Protein AF-A0A2I9CUH3-F1 (afdb_monomer)

Foldseek 3Di:
DPDVVVLVVLVVVLCVQLVVQVWDWDDDDQEIETEHEPPCCVVNVVSVVVSCVVVVVRHYHYHYPDDPDPPPPDPDPPPDDDDDDDDDDDPPDPDDDDDDDDDPPDDPPPDDDDDDDD

Structure (mmCIF, N/CA/C/O backbone):
data_AF-A0A2I9CUH3-F1
#
_entry.id   AF-A0A2I9CUH3-F1
#
loop_
_atom_site.group_PDB
_atom_site.id
_atom_site.type_symbol
_atom_site.label_atom_id
_atom_site.label_alt_id
_atom_site.label_comp_id
_atom_site.label_asym_id
_atom_site.label_entity_id
_atom_site.label_seq_id
_atom_site.pdbx_PDB_ins_code
_atom_site.Cartn_x
_atom_site.Cartn_y
_atom_site.Cartn_z
_atom_site.occupancy
_atom_site.B_iso_or_equiv
_atom_site.auth_seq_id
_atom_site.auth_comp_id
_atom_site.auth_asym_id
_atom_site.auth_atom_id
_atom_site.pdbx_PDB_model_num
ATOM 1 N N . MET A 1 1 ? 14.123 -10.139 -22.156 1.00 45.47 1 MET A N 1
ATOM 2 C CA . MET A 1 1 ? 12.895 -9.442 -21.708 1.00 45.47 1 MET A CA 1
ATOM 3 C C . MET A 1 1 ? 12.672 -9.660 -20.199 1.00 45.47 1 MET A C 1
ATOM 5 O O . MET A 1 1 ? 11.582 -10.026 -19.803 1.00 45.47 1 MET A O 1
ATOM 9 N N . SER A 1 2 ? 13.681 -9.445 -19.339 1.00 54.09 2 SER A N 1
ATOM 10 C CA . SER A 1 2 ? 13.666 -9.972 -17.950 1.00 54.09 2 SER A CA 1
ATOM 11 C C . SER A 1 2 ? 13.672 -8.912 -16.840 1.00 54.09 2 SER A C 1
ATOM 13 O O . SER A 1 2 ? 13.814 -9.261 -15.676 1.00 54.09 2 SER A O 1
ATOM 15 N N . GLY A 1 3 ? 13.544 -7.625 -17.176 1.00 58.44 3 GLY A N 1
ATOM 16 C CA . GLY A 1 3 ? 13.599 -6.545 -16.179 1.00 58.44 3 GLY A CA 1
ATOM 17 C C . GLY A 1 3 ? 12.267 -6.249 -15.481 1.00 58.44 3 GLY A C 1
ATOM 18 O O . GLY A 1 3 ? 12.270 -5.785 -14.345 1.00 58.44 3 GLY A O 1
ATOM 19 N N . ASP A 1 4 ? 11.138 -6.515 -16.142 1.00 64.81 4 ASP A N 1
ATOM 20 C CA . ASP A 1 4 ? 9.813 -6.128 -15.633 1.00 64.81 4 ASP A CA 1
ATOM 21 C C . ASP A 1 4 ? 9.215 -7.180 -14.683 1.00 64.81 4 ASP A C 1
ATOM 23 O O . ASP A 1 4 ? 8.604 -6.835 -13.675 1.00 64.81 4 ASP A O 1
ATOM 27 N N . ASP A 1 5 ? 9.482 -8.463 -14.945 1.00 74.62 5 ASP A N 1
ATOM 28 C CA . ASP A 1 5 ? 8.942 -9.594 -14.178 1.00 74.62 5 ASP A CA 1
ATOM 29 C C . ASP A 1 5 ? 9.467 -9.617 -12.730 1.00 74.62 5 ASP A C 1
ATOM 31 O O . ASP A 1 5 ? 8.699 -9.679 -11.769 1.00 74.62 5 ASP A O 1
ATOM 35 N N . GLY A 1 6 ? 10.779 -9.413 -12.553 1.00 79.62 6 GLY A N 1
ATOM 36 C CA . GLY A 1 6 ? 11.396 -9.298 -11.227 1.00 79.62 6 GLY A CA 1
ATOM 37 C C . GLY A 1 6 ? 10.934 -8.061 -10.450 1.00 79.62 6 GLY A C 1
ATOM 38 O O . GLY A 1 6 ? 10.789 -8.112 -9.226 1.00 79.62 6 GLY A O 1
ATOM 39 N N . ARG A 1 7 ? 10.640 -6.958 -11.152 1.00 79.44 7 ARG A N 1
ATOM 40 C CA . ARG A 1 7 ? 10.085 -5.739 -10.547 1.00 79.44 7 ARG A CA 1
ATOM 41 C C . ARG A 1 7 ? 8.656 -5.962 -10.070 1.00 79.44 7 ARG A C 1
ATOM 43 O O . ARG A 1 7 ? 8.330 -5.577 -8.948 1.00 79.44 7 ARG A O 1
ATOM 50 N N . GLN A 1 8 ? 7.822 -6.602 -10.887 1.00 79.50 8 GLN A N 1
ATOM 51 C CA . GLN A 1 8 ? 6.452 -6.939 -10.506 1.00 79.50 8 GLN A CA 1
ATOM 52 C C . GLN A 1 8 ? 6.409 -7.907 -9.325 1.00 79.50 8 GLN A C 1
ATOM 54 O O . GLN A 1 8 ? 5.638 -7.677 -8.396 1.00 79.50 8 GLN A O 1
ATOM 59 N N . ALA A 1 9 ? 7.259 -8.936 -9.311 1.00 85.06 9 ALA A N 1
ATOM 60 C CA . ALA A 1 9 ? 7.325 -9.892 -8.208 1.00 85.06 9 ALA A CA 1
ATOM 61 C C . ALA A 1 9 ? 7.758 -9.230 -6.887 1.00 85.06 9 ALA A C 1
ATOM 63 O O . ALA A 1 9 ? 7.106 -9.413 -5.857 1.00 85.06 9 ALA A O 1
ATOM 64 N N . ALA A 1 10 ? 8.806 -8.399 -6.919 1.00 84.25 10 ALA A N 1
ATOM 65 C CA . ALA A 1 10 ? 9.260 -7.650 -5.747 1.00 84.25 10 ALA A CA 1
ATOM 66 C C . ALA A 1 10 ? 8.183 -6.679 -5.232 1.00 84.25 10 ALA A C 1
ATOM 68 O O . ALA A 1 10 ? 7.962 -6.566 -4.026 1.00 84.25 10 ALA A O 1
ATOM 69 N N . TRP A 1 11 ? 7.463 -6.016 -6.141 1.00 83.50 11 TRP A N 1
ATOM 70 C CA . TRP A 1 11 ? 6.367 -5.128 -5.762 1.00 83.50 11 TRP A CA 1
ATOM 71 C C . TRP A 1 11 ? 5.171 -5.892 -5.193 1.00 83.50 11 TRP A C 1
ATOM 73 O O . TRP A 1 11 ? 4.553 -5.439 -4.234 1.00 83.50 11 TRP A O 1
ATOM 83 N N . ALA A 1 12 ? 4.849 -7.067 -5.737 1.00 86.88 12 ALA A N 1
ATOM 84 C CA . ALA A 1 12 ? 3.795 -7.922 -5.205 1.00 86.88 12 ALA A CA 1
ATOM 85 C C . ALA A 1 12 ? 4.092 -8.334 -3.755 1.00 86.88 12 ALA A C 1
ATOM 87 O O . ALA A 1 12 ? 3.196 -8.263 -2.913 1.00 86.88 12 ALA A O 1
ATOM 88 N N . ALA A 1 13 ? 5.348 -8.672 -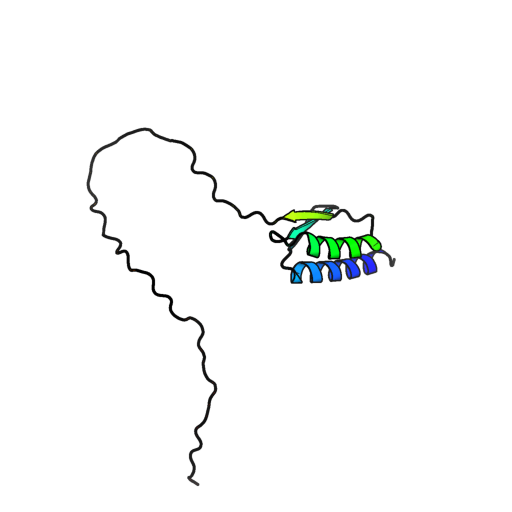3.447 1.00 89.00 13 ALA A N 1
ATOM 89 C CA . ALA A 1 13 ? 5.788 -8.961 -2.084 1.00 89.00 13 ALA A CA 1
ATOM 90 C C . ALA A 1 13 ? 5.677 -7.728 -1.166 1.00 89.00 13 ALA A C 1
ATOM 92 O O . ALA A 1 13 ? 5.095 -7.818 -0.084 1.00 89.00 13 ALA A O 1
ATOM 93 N N . ALA A 1 14 ? 6.152 -6.558 -1.609 1.00 88.75 14 ALA A N 1
ATOM 94 C CA . ALA A 1 14 ? 6.026 -5.307 -0.854 1.00 88.75 14 ALA A CA 1
ATOM 95 C C . ALA A 1 14 ? 4.552 -4.950 -0.585 1.00 88.75 14 ALA A C 1
ATOM 97 O O . ALA A 1 14 ? 4.166 -4.596 0.528 1.00 88.75 14 ALA A O 1
ATOM 98 N N . ARG A 1 15 ? 3.686 -5.122 -1.586 1.00 89.62 15 ARG A N 1
ATOM 99 C CA . ARG A 1 15 ? 2.244 -4.900 -1.461 1.00 89.62 15 ARG A CA 1
ATOM 100 C C . ARG A 1 15 ? 1.599 -5.869 -0.472 1.00 89.62 15 ARG A C 1
ATOM 102 O O . ARG A 1 15 ? 0.747 -5.440 0.296 1.00 89.62 15 ARG A O 1
ATOM 109 N N . GLN A 1 16 ? 1.996 -7.142 -0.453 1.00 90.81 16 GLN A N 1
ATOM 110 C CA . GLN A 1 16 ? 1.511 -8.098 0.550 1.00 90.81 16 GLN A CA 1
ATOM 111 C C . GLN A 1 16 ? 1.887 -7.672 1.973 1.00 90.81 16 GLN A C 1
ATOM 113 O O . GLN A 1 16 ? 1.035 -7.722 2.859 1.00 90.81 16 GLN A O 1
ATOM 118 N N . GLN A 1 17 ? 3.116 -7.191 2.184 1.00 90.38 17 GLN A N 1
ATOM 119 C CA . GLN A 1 17 ? 3.542 -6.656 3.479 1.00 90.38 17 GLN A CA 1
ATOM 120 C C . GLN A 1 17 ? 2.721 -5.418 3.875 1.00 90.38 17 GLN A C 1
ATOM 122 O O . GLN A 1 17 ? 2.211 -5.350 4.988 1.00 90.38 17 GLN A O 1
ATOM 127 N N . LEU A 1 18 ? 2.506 -4.476 2.951 1.00 90.38 18 LEU A N 1
ATOM 128 C CA . LEU A 1 18 ? 1.668 -3.293 3.189 1.00 90.38 18 LEU A CA 1
ATOM 129 C C . LEU A 1 18 ? 0.222 -3.669 3.548 1.00 90.38 18 LEU A C 1
ATOM 131 O O . LEU A 1 18 ? -0.337 -3.122 4.496 1.00 90.38 18 LEU A O 1
ATOM 135 N N . VAL A 1 19 ? -0.368 -4.639 2.848 1.00 89.62 19 VAL A N 1
ATOM 136 C CA . VAL A 1 19 ? -1.715 -5.143 3.154 1.00 89.62 19 VAL A CA 1
ATOM 137 C C . VAL A 1 19 ? -1.762 -5.815 4.529 1.00 89.62 19 VAL A C 1
ATOM 139 O O . VAL A 1 19 ? -2.727 -5.611 5.262 1.00 89.62 19 VAL A O 1
ATOM 142 N N . ALA A 1 20 ? -0.717 -6.548 4.924 1.00 90.62 20 ALA A N 1
ATOM 143 C CA . ALA A 1 20 ? -0.619 -7.140 6.261 1.00 90.62 20 ALA A CA 1
ATOM 144 C C . ALA A 1 20 ? -0.557 -6.080 7.379 1.00 90.62 20 ALA A C 1
ATOM 146 O O . ALA A 1 20 ? -1.074 -6.309 8.469 1.00 90.62 20 ALA A O 1
ATOM 147 N N . LEU A 1 21 ? -0.000 -4.897 7.092 1.00 87.81 21 LEU A N 1
ATOM 148 C CA . LEU A 1 21 ? -0.018 -3.725 7.980 1.00 87.81 21 LEU A CA 1
ATOM 149 C C . LEU A 1 21 ? -1.371 -2.978 7.971 1.00 87.81 21 LEU A C 1
ATOM 151 O O . LEU A 1 21 ? -1.515 -1.946 8.624 1.00 87.81 21 LEU A O 1
ATOM 155 N N . GLY A 1 22 ? -2.361 -3.447 7.203 1.00 87.81 22 GLY A N 1
ATOM 156 C CA . GLY A 1 22 ? -3.646 -2.769 7.021 1.00 87.81 22 GLY A CA 1
ATOM 157 C C . GLY A 1 22 ? -3.585 -1.557 6.084 1.00 87.81 22 GLY A C 1
ATOM 158 O O . GLY A 1 22 ? -4.503 -0.734 6.086 1.00 87.81 22 GLY A O 1
ATOM 159 N N . CYS A 1 23 ? -2.517 -1.428 5.291 1.00 90.38 23 CYS A N 1
ATOM 160 C CA . CYS A 1 23 ? -2.386 -0.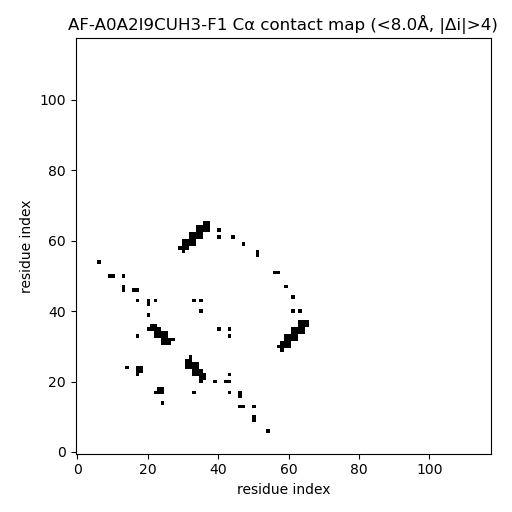385 4.281 1.00 90.38 23 CYS A CA 1
ATOM 161 C C . CYS A 1 23 ? -3.080 -0.803 2.978 1.00 90.38 23 CYS A C 1
ATOM 163 O O . CYS A 1 23 ? -3.083 -1.969 2.585 1.00 90.38 23 CYS A O 1
ATOM 165 N N . TYR A 1 24 ? -3.638 0.174 2.275 1.00 89.69 24 TYR A N 1
ATOM 166 C CA . TYR A 1 24 ? -4.178 0.014 0.933 1.00 89.69 24 TYR A CA 1
ATOM 167 C C . TYR A 1 24 ? -3.200 0.598 -0.083 1.00 89.69 24 TYR A C 1
ATOM 169 O O . TYR A 1 24 ? -2.608 1.648 0.155 1.00 89.69 24 TYR A O 1
ATOM 177 N N . VAL A 1 25 ? -3.022 -0.081 -1.213 1.00 89.31 25 VAL A N 1
ATOM 178 C CA . VAL A 1 25 ? -2.107 0.354 -2.269 1.00 89.31 25 VAL A CA 1
ATOM 179 C C . VAL A 1 25 ? -2.891 0.544 -3.553 1.00 89.31 25 VAL A C 1
ATOM 181 O O . VAL A 1 25 ? -3.515 -0.404 -4.030 1.00 89.31 25 V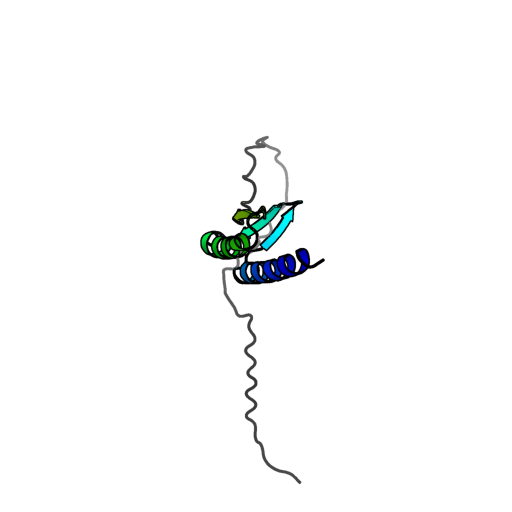AL A O 1
ATOM 184 N N . ASP A 1 26 ? -2.814 1.746 -4.111 1.00 88.50 26 ASP A N 1
ATOM 185 C CA . ASP A 1 26 ? -3.445 2.121 -5.373 1.00 88.50 26 ASP A CA 1
ATOM 186 C C . ASP A 1 26 ? -2.406 2.610 -6.386 1.00 88.50 26 ASP A C 1
ATOM 188 O O . ASP A 1 26 ? -1.261 2.903 -6.028 1.00 88.50 26 ASP A O 1
ATOM 192 N N . ARG A 1 27 ? -2.788 2.698 -7.661 1.00 85.88 27 ARG A N 1
ATOM 193 C CA . ARG A 1 27 ? -1.902 3.175 -8.724 1.00 85.88 27 ARG A CA 1
ATOM 194 C C . ARG A 1 27 ? -2.612 4.227 -9.553 1.00 85.88 27 ARG A C 1
ATOM 196 O O . ARG A 1 27 ? -3.547 3.924 -10.288 1.00 85.88 27 ARG A O 1
ATOM 203 N N . ILE A 1 28 ? -2.076 5.440 -9.515 1.00 85.06 28 ILE A N 1
ATOM 204 C CA . ILE A 1 28 ? -2.593 6.576 -10.268 1.00 85.06 28 ILE A CA 1
ATOM 205 C C . ILE A 1 28 ? -1.516 6.986 -11.273 1.00 85.06 28 ILE A C 1
ATOM 207 O O . ILE A 1 28 ? -0.564 7.702 -10.962 1.00 85.06 28 ILE A O 1
ATOM 211 N N . GLY A 1 29 ? -1.632 6.456 -12.493 1.00 87.00 29 GLY A N 1
ATOM 212 C CA . GLY A 1 29 ? -0.644 6.651 -13.555 1.00 87.00 29 GLY A CA 1
ATOM 213 C C . GLY A 1 29 ? 0.730 6.045 -13.202 1.00 87.00 29 GLY A C 1
ATOM 214 O O . GLY A 1 29 ? 0.822 4.825 -13.003 1.00 87.00 29 GLY A O 1
ATOM 215 N N . PRO A 1 30 ? 1.815 6.847 -13.163 1.00 86.31 30 PRO A N 1
ATOM 216 C CA . PRO A 1 30 ? 3.149 6.367 -12.796 1.00 86.31 30 PRO A CA 1
ATOM 217 C C . PRO A 1 30 ? 3.370 6.264 -11.278 1.00 86.31 30 PRO A C 1
ATOM 219 O O . PRO A 1 30 ? 4.349 5.646 -10.855 1.00 86.31 30 PRO A O 1
ATOM 222 N N . THR A 1 31 ? 2.483 6.848 -10.468 1.00 87.69 31 THR A N 1
ATOM 223 C CA . THR A 1 31 ? 2.662 6.976 -9.020 1.00 87.69 31 THR A CA 1
ATOM 224 C C . THR A 1 31 ? 1.857 5.921 -8.278 1.00 87.69 31 THR A C 1
ATOM 226 O O . THR A 1 31 ? 0.660 5.740 -8.517 1.00 87.69 31 THR A O 1
ATOM 229 N N . TRP A 1 32 ? 2.504 5.242 -7.336 1.00 87.88 32 TRP A N 1
ATOM 230 C CA . TRP A 1 32 ? 1.827 4.352 -6.398 1.00 87.88 32 TRP A CA 1
ATOM 231 C C . TRP A 1 32 ? 1.430 5.108 -5.149 1.00 87.88 32 TRP A C 1
ATOM 233 O O . TRP A 1 32 ? 2.226 5.852 -4.588 1.00 87.88 32 TRP A O 1
ATOM 243 N N . TRP A 1 33 ? 0.202 4.912 -4.704 1.00 91.88 33 TRP A N 1
ATOM 244 C CA . TRP A 1 33 ? -0.317 5.523 -3.495 1.00 91.88 33 TRP A CA 1
ATOM 245 C C . TRP A 1 33 ? -0.395 4.462 -2.412 1.00 91.88 33 TRP A C 1
ATOM 247 O O . TRP A 1 33 ? -1.093 3.467 -2.574 1.00 91.88 33 TRP A O 1
ATOM 257 N N . VAL A 1 34 ? 0.313 4.677 -1.308 1.00 92.25 34 VAL A N 1
ATOM 258 C CA . VAL A 1 34 ? 0.242 3.836 -0.114 1.00 92.25 34 VAL A CA 1
ATOM 259 C C . VAL A 1 34 ? -0.581 4.577 0.924 1.00 92.25 34 VAL A C 1
ATOM 261 O O . VAL A 1 34 ? -0.129 5.562 1.509 1.00 92.25 34 VAL A O 1
ATOM 264 N N . VAL A 1 35 ? -1.807 4.108 1.125 1.00 91.44 35 VAL A N 1
ATOM 265 C CA . VAL A 1 35 ? -2.740 4.635 2.114 1.00 91.44 35 VAL A CA 1
ATOM 266 C C . VAL A 1 35 ? -2.617 3.819 3.396 1.00 91.44 35 VAL A C 1
ATOM 268 O O . VAL A 1 35 ? -2.972 2.644 3.406 1.00 91.44 35 VAL A O 1
ATOM 271 N N . PHE A 1 36 ? -2.137 4.414 4.482 1.00 91.06 36 PHE A N 1
ATOM 272 C CA . PHE A 1 36 ? -1.906 3.721 5.756 1.00 91.06 36 PHE A CA 1
ATOM 273 C C . PHE A 1 36 ? -2.770 4.301 6.884 1.00 91.06 36 PHE A C 1
ATOM 275 O O . PHE A 1 36 ? -3.122 5.482 6.853 1.00 91.06 36 PHE A O 1
ATOM 282 N N . PRO A 1 37 ? -3.143 3.500 7.895 1.00 87.88 37 PRO A N 1
ATOM 283 C CA . PRO A 1 37 ? -3.818 4.011 9.083 1.00 87.88 37 PRO A CA 1
ATOM 284 C C . PRO A 1 37 ? -2.915 4.961 9.884 1.00 87.88 37 PRO A C 1
ATOM 286 O O . PRO A 1 37 ? -1.690 4.855 9.859 1.00 87.88 37 PRO A O 1
ATOM 289 N N . ARG A 1 38 ? -3.521 5.891 10.630 1.00 86.19 38 ARG A N 1
ATOM 290 C CA . ARG A 1 38 ? -2.782 6.866 11.443 1.00 86.19 38 ARG A CA 1
ATOM 291 C C . ARG A 1 38 ? -1.789 6.177 12.382 1.00 86.19 38 ARG A C 1
ATOM 293 O O . ARG A 1 38 ? -2.153 5.247 13.098 1.00 86.19 38 ARG A O 1
ATOM 300 N N . GLY A 1 39 ? -0.540 6.641 12.365 1.00 86.62 39 GLY A N 1
ATOM 301 C CA . GLY A 1 39 ? 0.561 6.057 13.142 1.00 86.62 39 GLY A CA 1
ATOM 302 C C . GLY A 1 39 ? 1.291 4.879 12.480 1.00 86.62 39 GLY A C 1
ATOM 303 O O . GLY A 1 39 ? 2.246 4.376 13.061 1.00 86.62 39 GLY A O 1
ATOM 304 N N . TRP A 1 40 ? 0.903 4.468 11.267 1.00 88.56 40 TRP A N 1
ATOM 305 C CA . TRP A 1 40 ? 1.547 3.374 10.520 1.00 88.56 40 TRP A CA 1
ATOM 306 C C . TRP A 1 40 ? 2.443 3.850 9.367 1.00 88.56 40 TRP A C 1
ATOM 308 O O . TRP A 1 40 ? 2.871 3.042 8.544 1.00 88.56 40 TRP A O 1
ATOM 318 N N . GLU A 1 41 ? 2.781 5.143 9.315 1.00 88.50 41 GLU A N 1
ATOM 319 C CA . GLU A 1 41 ? 3.685 5.679 8.288 1.00 88.50 41 GLU A CA 1
ATOM 320 C C . GLU A 1 41 ? 5.058 5.002 8.338 1.00 88.50 41 GLU A C 1
ATOM 322 O O . GLU A 1 41 ? 5.550 4.541 7.315 1.00 88.50 41 GLU A O 1
ATOM 327 N N . ALA A 1 42 ? 5.670 4.910 9.522 1.00 90.56 42 ALA A N 1
ATOM 328 C CA . ALA A 1 42 ? 7.008 4.344 9.688 1.00 90.56 42 ALA A CA 1
ATOM 329 C C . ALA A 1 42 ? 7.131 2.900 9.152 1.00 90.56 42 ALA A C 1
ATOM 331 O O . ALA A 1 42 ? 7.999 2.669 8.306 1.00 90.56 42 ALA A O 1
ATOM 332 N N . PRO A 1 43 ? 6.270 1.937 9.551 1.00 91.56 43 PRO A N 1
ATOM 333 C CA . PRO A 1 43 ? 6.342 0.583 9.008 1.00 91.56 43 PRO A CA 1
ATOM 334 C C . PRO A 1 43 ? 5.992 0.528 7.513 1.00 91.56 43 PRO A C 1
ATOM 336 O O . PRO A 1 43 ? 6.653 -0.193 6.769 1.00 91.56 43 PRO A O 1
ATOM 339 N N . ALA A 1 44 ? 5.024 1.320 7.033 1.00 90.19 44 ALA A N 1
ATOM 340 C CA . ALA A 1 44 ? 4.704 1.377 5.604 1.00 90.19 44 ALA A CA 1
ATOM 341 C C . ALA A 1 44 ? 5.878 1.920 4.771 1.00 90.19 44 ALA A C 1
ATOM 343 O O . ALA A 1 44 ? 6.183 1.418 3.688 1.00 90.19 44 ALA A O 1
ATOM 344 N N . ARG A 1 45 ? 6.570 2.933 5.294 1.00 91.69 45 ARG A N 1
ATOM 345 C CA . ARG A 1 45 ? 7.730 3.552 4.661 1.00 91.69 45 ARG A CA 1
ATOM 346 C C . ARG A 1 45 ? 8.920 2.607 4.625 1.00 91.69 45 ARG A C 1
ATOM 348 O O . ARG A 1 45 ? 9.574 2.544 3.594 1.00 91.69 45 ARG A O 1
ATOM 355 N N . GLN A 1 46 ? 9.152 1.826 5.677 1.00 93.38 46 GLN A N 1
ATOM 356 C CA . GLN A 1 46 ? 10.217 0.822 5.693 1.00 93.38 46 GLN A CA 1
ATOM 357 C C . GLN A 1 46 ? 10.074 -0.187 4.540 1.00 93.38 46 GLN A C 1
ATOM 359 O O . GLN A 1 46 ? 11.042 -0.432 3.825 1.00 93.38 46 GLN A O 1
ATOM 364 N N . VAL A 1 47 ? 8.863 -0.707 4.310 1.00 91.81 47 VAL A N 1
ATOM 365 C CA . VAL A 1 47 ? 8.590 -1.655 3.213 1.00 91.81 47 VAL A CA 1
ATOM 366 C C . VAL A 1 47 ? 8.863 -1.026 1.841 1.00 91.81 47 VAL A C 1
ATOM 368 O O . VAL A 1 47 ? 9.463 -1.644 0.962 1.00 91.81 47 VAL A O 1
ATOM 371 N N . VAL A 1 48 ? 8.440 0.224 1.640 1.00 90.44 48 VAL A N 1
ATOM 372 C CA . VAL A 1 48 ? 8.660 0.941 0.374 1.00 90.44 48 VAL A CA 1
ATOM 373 C C . VAL A 1 48 ? 10.133 1.295 0.167 1.00 90.44 48 VAL A C 1
ATOM 375 O O . VAL A 1 48 ? 10.611 1.222 -0.961 1.00 90.44 48 VAL A O 1
ATOM 378 N N . GLU A 1 49 ? 10.856 1.675 1.218 1.00 91.12 49 GLU A N 1
ATOM 379 C CA . GLU A 1 49 ? 12.286 1.985 1.134 1.00 91.12 49 GLU A CA 1
ATOM 380 C C . GLU A 1 49 ? 13.095 0.737 0.766 1.00 91.12 49 GLU A C 1
ATOM 382 O O . GLU A 1 49 ? 13.964 0.816 -0.097 1.00 91.12 49 GLU A O 1
ATOM 387 N N . GLU A 1 50 ? 12.767 -0.429 1.332 1.00 90.00 50 GLU A N 1
ATOM 388 C CA . GLU A 1 50 ? 13.355 -1.71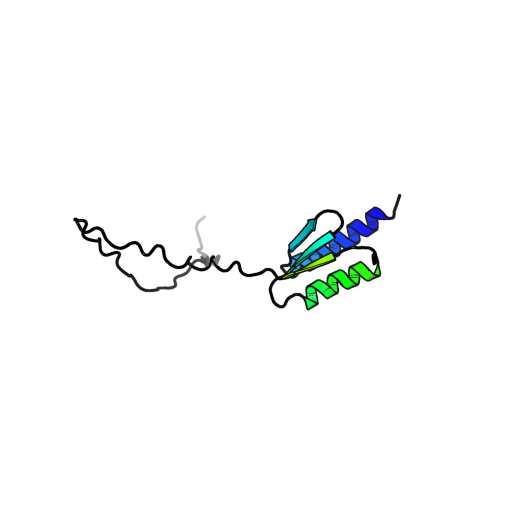5 0.931 1.00 90.00 50 GLU A CA 1
ATOM 389 C C . GLU A 1 50 ? 13.117 -2.001 -0.559 1.00 90.00 50 GLU A C 1
ATOM 391 O O . GLU A 1 50 ? 14.051 -2.316 -1.296 1.00 90.00 50 GLU A O 1
ATOM 396 N N . PHE A 1 51 ? 11.895 -1.781 -1.049 1.00 87.56 51 PHE A N 1
ATOM 397 C CA . PHE A 1 51 ? 11.601 -1.894 -2.478 1.00 87.56 51 PHE A CA 1
ATOM 398 C C . PHE A 1 51 ? 12.402 -0.883 -3.324 1.00 87.56 51 PHE A C 1
ATOM 400 O O . PHE A 1 51 ? 12.939 -1.231 -4.382 1.00 87.56 51 PHE A O 1
ATOM 407 N N . LYS A 1 52 ? 12.533 0.364 -2.857 1.00 88.69 52 LYS A N 1
ATOM 408 C CA . LYS A 1 52 ? 13.284 1.426 -3.542 1.00 88.69 52 LYS A CA 1
ATOM 409 C C . LYS A 1 52 ? 14.789 1.179 -3.597 1.00 88.69 52 LYS A C 1
ATOM 411 O O . LYS A 1 52 ? 15.416 1.684 -4.524 1.00 88.69 52 LYS A O 1
ATOM 416 N N . GLN A 1 53 ? 15.367 0.380 -2.695 1.00 88.44 53 GLN A N 1
ATOM 417 C CA . GLN A 1 53 ? 16.775 -0.035 -2.811 1.00 88.44 53 GLN A CA 1
ATOM 418 C C . GLN A 1 53 ? 17.041 -0.773 -4.128 1.00 88.44 53 GLN A C 1
ATOM 420 O O . GLN A 1 53 ? 18.109 -0.626 -4.720 1.00 88.44 53 GLN A O 1
ATOM 425 N N . HIS A 1 54 ? 16.054 -1.528 -4.613 1.00 84.88 54 HIS A N 1
ATOM 426 C CA . HIS A 1 54 ? 16.132 -2.246 -5.883 1.00 84.88 54 HIS A CA 1
ATOM 427 C C . HIS A 1 54 ? 15.565 -1.436 -7.058 1.00 84.88 54 HIS A C 1
ATOM 429 O O . HIS A 1 54 ? 16.004 -1.609 -8.197 1.00 84.88 54 HIS A O 1
ATOM 435 N N . TYR A 1 55 ? 14.612 -0.535 -6.795 1.00 86.25 55 TYR A N 1
ATOM 436 C CA . TYR A 1 55 ? 13.908 0.250 -7.814 1.00 86.25 55 TYR A CA 1
ATOM 437 C C . TYR A 1 55 ? 13.779 1.733 -7.413 1.00 86.25 55 TYR A C 1
ATOM 439 O O . TYR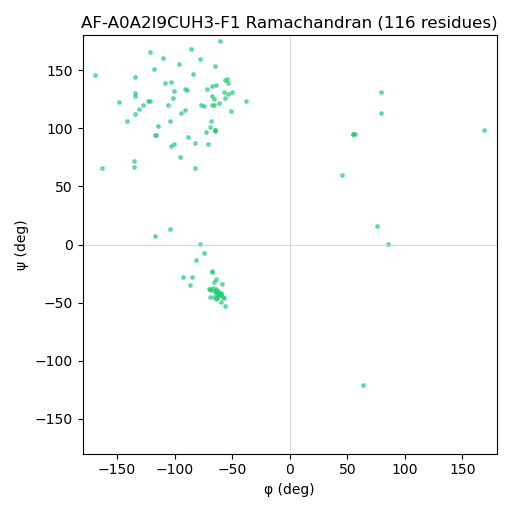 A 1 55 ? 12.677 2.198 -7.107 1.00 86.25 55 TYR A O 1
ATOM 447 N N . PRO A 1 56 ? 14.882 2.507 -7.440 1.00 85.56 56 PRO A N 1
ATOM 448 C CA . PRO A 1 56 ? 14.903 3.890 -6.945 1.00 85.56 56 PRO A CA 1
ATOM 449 C C . PRO A 1 56 ? 14.063 4.853 -7.794 1.00 85.56 56 PRO A C 1
ATOM 451 O O . PRO A 1 56 ? 13.601 5.876 -7.298 1.00 85.56 56 PRO A O 1
ATOM 454 N N . ASP A 1 57 ? 13.820 4.499 -9.057 1.00 86.94 57 ASP A N 1
ATOM 455 C CA . ASP A 1 57 ? 13.018 5.282 -10.004 1.00 86.94 57 ASP A CA 1
ATOM 456 C C . ASP A 1 57 ? 11.503 5.208 -9.714 1.00 86.94 57 ASP A C 1
ATOM 458 O O . ASP A 1 57 ? 10.694 5.898 -10.335 1.00 86.94 57 ASP A O 1
ATOM 462 N N . GLN A 1 58 ? 11.077 4.357 -8.770 1.00 85.00 58 GLN A N 1
ATOM 463 C CA . GLN A 1 58 ? 9.661 4.185 -8.476 1.00 85.00 58 GLN A CA 1
ATOM 464 C C . GLN A 1 58 ? 9.088 5.379 -7.700 1.00 85.00 58 GLN A C 1
ATOM 466 O O . GLN A 1 58 ? 9.442 5.643 -6.547 1.00 85.00 58 GLN A O 1
ATOM 471 N N . GLN A 1 59 ? 8.103 6.042 -8.306 1.00 88.62 59 GLN A N 1
ATOM 472 C CA . GLN A 1 59 ? 7.317 7.083 -7.649 1.00 88.62 59 GLN A CA 1
ATOM 473 C C . GLN A 1 59 ? 6.286 6.457 -6.703 1.00 88.62 59 GLN A C 1
ATOM 475 O O . GLN A 1 59 ? 5.425 5.684 -7.133 1.00 88.62 59 GLN A O 1
ATOM 480 N N . VAL A 1 60 ? 6.387 6.793 -5.415 1.00 89.50 60 VAL A N 1
ATOM 481 C CA . VAL A 1 60 ? 5.478 6.337 -4.356 1.00 89.50 60 VAL A CA 1
ATOM 482 C C . VAL A 1 60 ? 5.103 7.527 -3.478 1.00 89.50 60 VAL A C 1
ATOM 484 O O . VAL A 1 60 ? 5.984 8.233 -2.988 1.00 89.50 60 VAL A O 1
ATOM 487 N N . GLU A 1 61 ? 3.806 7.732 -3.281 1.00 90.94 61 GLU A N 1
ATOM 488 C CA . GLU A 1 61 ? 3.228 8.716 -2.373 1.00 90.94 61 GLU A CA 1
ATOM 489 C C . GLU A 1 61 ? 2.601 8.032 -1.158 1.00 90.94 61 GLU A C 1
ATOM 491 O O . GLU A 1 61 ? 1.906 7.021 -1.264 1.00 90.94 61 GLU A O 1
ATOM 496 N N . PHE A 1 62 ? 2.818 8.642 -0.001 1.00 91.19 62 PHE A N 1
ATOM 497 C CA . PHE A 1 62 ? 2.319 8.201 1.292 1.00 91.19 62 PHE A CA 1
ATOM 498 C C . PHE A 1 62 ? 1.105 9.041 1.674 1.00 91.19 62 PHE A C 1
ATOM 500 O O . PHE A 1 62 ? 1.160 10.270 1.670 1.00 91.19 62 PHE A O 1
ATOM 507 N N . ARG A 1 63 ? -0.008 8.377 1.979 1.00 89.06 63 ARG A N 1
ATOM 508 C CA . ARG A 1 63 ? -1.276 9.015 2.332 1.00 89.06 63 ARG A CA 1
ATOM 509 C C . ARG A 1 63 ? -1.754 8.435 3.657 1.00 89.06 63 ARG A C 1
ATOM 511 O O . ARG A 1 63 ? -2.023 7.244 3.759 1.00 89.06 63 ARG A O 1
ATOM 518 N N . GLU A 1 64 ? -1.913 9.265 4.677 1.00 87.94 64 GLU A N 1
ATOM 519 C CA . GLU A 1 64 ? -2.620 8.816 5.875 1.00 87.94 64 GLU A CA 1
ATOM 520 C C . GLU A 1 64 ? -4.116 8.683 5.554 1.00 87.94 64 GLU A C 1
ATOM 522 O O . GLU A 1 64 ? -4.722 9.577 4.953 1.00 87.94 64 GLU A O 1
ATOM 527 N N . LYS A 1 65 ? -4.730 7.570 5.964 1.00 82.00 65 LYS A N 1
ATOM 528 C CA . LYS A 1 65 ? -6.179 7.388 5.923 1.00 82.00 65 LYS A CA 1
ATOM 529 C C . LYS A 1 65 ? -6.814 8.393 6.880 1.00 82.00 65 LYS A C 1
ATOM 531 O O . LYS A 1 65 ? -6.889 8.147 8.084 1.00 82.00 65 LYS A O 1
ATOM 536 N N . GLN A 1 66 ? -7.279 9.518 6.344 1.00 73.25 66 GLN A N 1
ATOM 537 C CA . GLN A 1 66 ? -7.996 10.489 7.156 1.00 73.25 66 GLN A CA 1
ATOM 538 C C . GLN A 1 66 ? -9.344 9.914 7.601 1.00 73.25 66 GLN A C 1
ATOM 540 O O . GLN A 1 66 ? -10.056 9.312 6.788 1.00 73.25 66 GLN A O 1
ATOM 545 N N . PRO A 1 67 ? -9.729 10.101 8.874 1.00 66.62 67 PRO A N 1
ATOM 546 C CA . PRO A 1 67 ? -11.113 9.912 9.257 1.00 66.62 67 PRO A CA 1
ATOM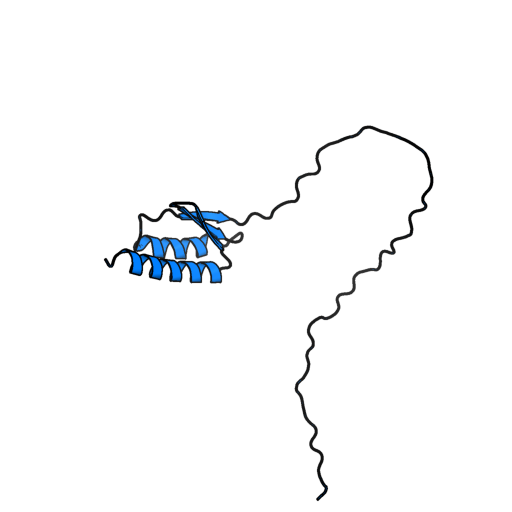 547 C C . PRO A 1 67 ? -11.939 10.926 8.465 1.00 66.62 67 PRO A C 1
ATOM 549 O O . PRO A 1 67 ? -11.695 12.130 8.547 1.00 66.62 67 PRO A O 1
ATOM 552 N N . VAL A 1 68 ? -12.900 10.447 7.673 1.00 68.62 68 VAL A N 1
ATOM 553 C CA . VAL A 1 68 ? -13.909 11.329 7.082 1.00 68.62 68 VAL A CA 1
ATOM 554 C C . VAL A 1 68 ? -14.714 11.886 8.249 1.00 68.62 68 VAL A C 1
ATOM 556 O O . VAL A 1 68 ? -15.579 11.207 8.800 1.00 68.62 68 VAL A O 1
ATOM 559 N N . LEU A 1 69 ? -14.377 13.101 8.678 1.00 69.06 69 LEU A N 1
ATOM 560 C CA . LEU A 1 69 ? -15.245 13.865 9.557 1.00 69.06 69 LEU A CA 1
ATOM 561 C C . LEU A 1 69 ? -16.533 14.152 8.774 1.00 69.06 69 LEU A C 1
ATOM 563 O O . LEU A 1 69 ? -16.449 14.491 7.587 1.00 69.06 69 LEU A O 1
ATOM 567 N N . PRO A 1 70 ? -17.720 14.016 9.391 1.00 71.69 70 PRO A N 1
ATOM 568 C CA . PRO A 1 70 ? -18.933 14.510 8.761 1.00 71.69 70 PRO A CA 1
ATOM 569 C C . PRO A 1 70 ? -18.734 15.995 8.421 1.00 71.69 70 PRO A C 1
ATOM 571 O O . PRO A 1 70 ? -18.068 16.706 9.185 1.00 71.69 70 PRO A O 1
ATOM 574 N N . PRO A 1 71 ? -19.259 16.472 7.277 1.00 75.44 71 PRO A N 1
ATOM 575 C CA . PRO A 1 71 ? -19.144 17.879 6.924 1.00 75.44 71 PRO A CA 1
ATOM 576 C C . PRO A 1 71 ? -19.679 18.733 8.084 1.00 75.44 71 PRO A C 1
ATOM 578 O O . PRO A 1 71 ? -20.690 18.355 8.689 1.00 75.44 71 PRO A O 1
ATOM 581 N N . PRO A 1 72 ? -19.017 19.854 8.430 1.00 69.88 72 PRO A N 1
ATOM 582 C CA . PRO A 1 72 ? -19.531 20.737 9.465 1.00 69.88 72 PRO A CA 1
ATOM 583 C C . PRO A 1 72 ? -20.954 21.174 9.084 1.00 69.88 72 PRO A C 1
ATOM 585 O O . PRO A 1 72 ? -21.216 21.403 7.897 1.00 69.88 72 PRO A O 1
ATOM 588 N N . PRO A 1 73 ? -21.885 21.281 10.050 1.00 65.44 73 PRO A N 1
ATOM 589 C CA . PRO A 1 73 ? -23.203 21.824 9.764 1.00 65.44 73 PRO A CA 1
ATOM 590 C C . PRO A 1 73 ? -23.028 23.218 9.154 1.00 65.44 73 PRO A C 1
ATOM 592 O O . PRO A 1 73 ? -22.321 24.063 9.706 1.00 65.44 73 PRO A O 1
ATOM 595 N N . LEU A 1 74 ? -23.627 23.437 7.982 1.00 74.00 74 LEU A N 1
ATOM 596 C CA . LEU A 1 74 ? -23.627 24.744 7.329 1.00 74.00 74 LEU A CA 1
ATOM 597 C C . LEU A 1 74 ? -24.252 25.768 8.295 1.00 74.00 74 LEU A C 1
ATOM 599 O O . LEU A 1 74 ? -25.322 25.485 8.843 1.00 74.00 74 LEU A O 1
ATOM 603 N N . PRO A 1 75 ? -23.630 26.937 8.530 1.00 55.81 75 PRO A N 1
ATOM 604 C CA . PRO A 1 75 ? -24.222 27.947 9.393 1.00 55.81 75 PRO A CA 1
ATOM 605 C C . PRO A 1 75 ? -25.503 28.487 8.746 1.00 55.81 75 PRO A C 1
ATOM 607 O O . PRO A 1 75 ? -25.462 29.029 7.647 1.00 55.81 75 PRO A O 1
ATOM 610 N N . GLY A 1 76 ? -26.626 28.323 9.448 1.00 50.69 76 GLY A N 1
ATOM 611 C CA . GLY A 1 76 ? -27.820 29.164 9.347 1.00 50.69 76 GLY A CA 1
ATOM 612 C C . GLY A 1 76 ? -28.469 29.299 7.968 1.00 50.69 76 GLY A C 1
ATOM 613 O O . GLY A 1 76 ? -28.199 30.240 7.231 1.00 50.69 76 GLY A O 1
ATOM 614 N N . LYS A 1 77 ? -29.483 28.475 7.703 1.00 49.12 77 LYS A N 1
ATOM 615 C CA . LYS A 1 77 ? -30.727 29.022 7.143 1.00 49.12 77 LYS A CA 1
ATOM 616 C C . LYS A 1 77 ? -31.669 29.272 8.312 1.00 49.12 77 LYS A C 1
ATOM 618 O O . LYS A 1 77 ? -32.557 28.473 8.584 1.00 49.12 77 LYS A O 1
ATOM 623 N N . ASP A 1 78 ? -31.382 30.337 9.050 1.00 54.91 78 ASP A N 1
ATOM 624 C CA . ASP A 1 78 ? -32.336 30.924 9.981 1.00 54.91 78 ASP A CA 1
ATOM 625 C C . ASP A 1 78 ? -33.249 31.840 9.151 1.00 54.91 78 ASP A C 1
ATOM 627 O O . ASP A 1 78 ? -32.955 33.009 8.921 1.00 54.91 78 ASP A O 1
ATOM 631 N N . GLU A 1 79 ? -34.314 31.260 8.600 1.00 51.50 79 GLU A N 1
ATOM 632 C CA . GLU A 1 79 ? -35.518 31.998 8.218 1.00 51.50 79 GLU A CA 1
ATOM 633 C C . GLU A 1 79 ? -36.663 31.439 9.076 1.00 51.50 79 GLU A C 1
ATOM 635 O O . GLU A 1 79 ? -37.252 30.393 8.806 1.00 51.50 79 GLU A O 1
ATOM 640 N N . GLN A 1 80 ? -36.894 32.122 10.194 1.00 50.69 80 GLN A N 1
ATOM 641 C CA . GLN A 1 80 ? -38.012 31.991 11.133 1.00 50.69 80 GLN A CA 1
ATOM 642 C C . GLN A 1 80 ? -39.377 32.284 10.437 1.00 50.69 80 GLN A C 1
ATOM 644 O O . GLN A 1 80 ? -39.400 32.883 9.365 1.00 50.69 80 GLN A O 1
ATOM 649 N N . PRO A 1 81 ? -40.540 32.122 11.100 1.00 58.38 81 PRO A N 1
ATOM 650 C CA . PRO A 1 81 ? -41.266 30.909 11.486 1.00 58.38 81 PRO A CA 1
ATOM 651 C C . PRO A 1 81 ? -42.580 30.722 10.681 1.00 58.38 81 PRO A C 1
ATOM 653 O O . PRO A 1 81 ? -43.189 31.687 10.222 1.00 58.38 81 PRO A O 1
ATOM 656 N N . LYS A 1 82 ? -43.135 29.502 10.631 1.00 44.78 82 LYS A N 1
ATOM 657 C CA . LYS A 1 82 ? -44.579 29.302 10.387 1.00 44.78 82 LYS A CA 1
ATOM 658 C C . LYS A 1 82 ? -45.200 28.491 11.535 1.00 44.78 82 LYS A C 1
ATOM 660 O O . LYS A 1 82 ? -44.726 27.387 11.793 1.00 44.78 82 LYS A O 1
ATOM 665 N N . PRO A 1 83 ? -46.241 29.005 12.219 1.00 60.44 83 PRO A N 1
ATOM 666 C CA . PRO A 1 83 ? -47.041 28.243 13.174 1.00 60.44 83 PRO A CA 1
ATOM 667 C C . PRO A 1 83 ? -48.173 27.474 12.460 1.00 60.44 83 PRO A C 1
ATOM 669 O O . PRO A 1 83 ? -48.503 27.785 11.315 1.00 60.44 83 PRO A O 1
ATOM 672 N N . SER A 1 84 ? -48.821 26.560 13.197 1.00 44.53 84 SER A N 1
ATOM 673 C CA . SER A 1 84 ? -49.934 25.657 12.806 1.00 44.53 84 SER A CA 1
ATOM 674 C C . SER A 1 84 ? -49.505 24.413 12.017 1.00 44.53 84 SER A C 1
ATOM 676 O O . SER A 1 84 ? -48.810 24.531 11.016 1.00 44.53 84 SER A O 1
ATOM 678 N N . ASP A 1 85 ? -49.915 23.186 12.335 1.00 51.25 85 ASP A N 1
ATOM 679 C CA . ASP A 1 85 ? -50.817 22.649 13.362 1.00 51.25 85 ASP A CA 1
ATOM 680 C C . ASP A 1 85 ? -50.652 21.108 13.353 1.00 51.25 85 ASP A C 1
ATOM 682 O O . ASP A 1 85 ? -50.418 20.524 12.297 1.00 51.25 85 ASP A O 1
ATOM 686 N N . SER A 1 86 ? -50.773 20.485 14.529 1.00 51.75 86 SER A N 1
ATOM 687 C CA . SER A 1 86 ? -51.107 19.069 14.778 1.00 51.75 86 SER A CA 1
ATOM 688 C C . SER A 1 86 ? -50.289 17.931 14.141 1.00 51.75 86 SER A C 1
ATOM 690 O O . SER A 1 86 ? -50.681 17.381 13.119 1.00 51.75 86 SER A O 1
ATOM 692 N N . VAL A 1 87 ? -49.300 17.414 14.887 1.00 56.03 87 VAL A N 1
ATOM 693 C CA . VAL A 1 87 ? -49.120 15.958 15.116 1.00 56.03 87 VAL A CA 1
ATOM 694 C C . VAL A 1 87 ? -48.508 15.771 16.519 1.00 56.03 87 VAL A C 1
ATOM 696 O O . VAL A 1 87 ? -47.435 16.324 16.768 1.00 56.03 87 VAL A O 1
ATOM 699 N N . PRO A 1 88 ? -49.123 15.024 17.460 1.00 56.00 88 PRO A N 1
ATOM 700 C CA . PRO A 1 88 ? -48.442 14.671 18.702 1.00 56.00 88 PRO A CA 1
ATOM 701 C C . PRO A 1 88 ? -47.277 13.715 18.389 1.00 56.00 88 PRO A C 1
ATOM 703 O O . PRO A 1 88 ? -47.494 12.701 17.720 1.00 56.00 88 PRO A O 1
ATOM 706 N N . PRO A 1 89 ? -46.043 13.986 18.850 1.00 54.84 89 PRO A N 1
ATOM 707 C CA . PRO A 1 89 ? -44.954 13.041 18.679 1.00 54.84 89 PRO A CA 1
ATOM 708 C C . PRO A 1 89 ? -45.236 11.793 19.523 1.00 54.84 89 PRO A C 1
ATOM 710 O O . PRO A 1 89 ? -45.373 11.860 20.744 1.00 54.84 89 PRO A O 1
ATOM 713 N N . VAL A 1 90 ? -45.327 10.643 18.856 1.00 54.69 90 VAL A N 1
ATOM 714 C CA . VAL A 1 90 ? -45.203 9.323 19.486 1.00 54.69 90 VAL A CA 1
ATOM 715 C C . VAL A 1 90 ? -43.935 9.307 20.350 1.00 54.69 90 VAL A C 1
ATOM 717 O O . VAL A 1 90 ? -42.874 9.698 19.855 1.00 54.69 90 VAL A O 1
ATOM 720 N N . PRO A 1 91 ? -43.991 8.865 21.620 1.00 52.62 91 PRO A N 1
ATOM 721 C CA . PRO A 1 91 ? -42.786 8.715 22.415 1.00 52.62 91 PRO A CA 1
ATOM 722 C C . PRO A 1 91 ? -41.971 7.570 21.816 1.00 52.62 91 PRO A C 1
ATOM 724 O O . PRO A 1 91 ? -42.321 6.400 21.962 1.00 52.62 91 PRO A O 1
ATOM 727 N N . PHE A 1 92 ? -40.876 7.891 21.128 1.00 48.78 92 PHE A N 1
ATOM 728 C CA . PHE A 1 92 ? -39.857 6.889 20.859 1.00 48.78 92 PHE A CA 1
ATOM 729 C C . PHE A 1 92 ? -39.148 6.634 22.190 1.00 48.78 92 PHE A C 1
ATOM 731 O O . PHE A 1 92 ? -38.318 7.428 22.634 1.00 48.78 92 PHE A O 1
ATOM 738 N N . SER A 1 93 ? -39.585 5.582 22.882 1.00 51.53 93 SER A N 1
ATOM 739 C CA . SER A 1 93 ? -39.016 5.131 24.145 1.00 51.53 93 SER A CA 1
ATOM 740 C C . SER A 1 93 ? -37.503 4.988 24.018 1.00 51.53 93 SER A C 1
ATOM 742 O O . SER A 1 93 ? -37.001 4.131 23.294 1.00 51.53 93 SER A O 1
ATOM 744 N N . ALA A 1 94 ? -36.777 5.817 24.764 1.00 52.09 94 ALA A N 1
ATOM 745 C CA . ALA A 1 94 ? -35.393 5.557 25.108 1.00 52.09 94 ALA A CA 1
ATOM 746 C C . ALA A 1 94 ? -35.356 4.298 25.988 1.00 52.09 94 ALA A C 1
ATOM 748 O O . ALA A 1 94 ? -35.633 4.362 27.185 1.00 52.09 94 ALA A O 1
ATOM 749 N N . ALA A 1 95 ? -35.060 3.145 25.387 1.00 45.22 95 ALA A N 1
ATOM 750 C CA . ALA A 1 95 ? -34.649 1.961 26.128 1.00 45.22 95 ALA A CA 1
ATOM 751 C C . ALA A 1 95 ? -33.114 1.986 26.285 1.00 45.22 95 ALA A C 1
ATOM 753 O O . ALA A 1 95 ? -32.410 2.289 25.316 1.00 45.22 95 ALA A O 1
ATOM 754 N N . PRO A 1 96 ? -32.587 1.731 27.494 1.00 42.97 96 PRO A N 1
ATOM 755 C CA . PRO A 1 96 ? -31.172 1.875 27.804 1.00 42.97 96 PRO A CA 1
ATOM 756 C C . PRO A 1 96 ? -30.333 0.700 27.279 1.00 42.97 96 PRO A C 1
ATOM 758 O O . PRO A 1 96 ? -30.833 -0.393 27.029 1.00 42.97 96 PRO A O 1
ATOM 761 N N . LEU A 1 97 ? -29.032 0.966 27.157 1.00 51.09 97 LEU A N 1
ATOM 762 C CA . LEU A 1 97 ? -27.936 0.028 26.905 1.00 51.09 97 LEU A CA 1
ATOM 763 C C . LEU A 1 97 ? -28.100 -1.320 27.630 1.00 51.09 97 LEU A C 1
ATOM 765 O O . LEU A 1 97 ? -28.100 -1.355 28.858 1.00 51.09 97 LEU A O 1
ATOM 769 N N . LEU A 1 98 ? -28.081 -2.421 26.873 1.00 47.50 98 LEU A N 1
ATOM 770 C CA . LEU A 1 98 ? -27.595 -3.718 27.347 1.00 47.50 98 LEU A CA 1
ATOM 771 C C . LEU A 1 98 ? -26.678 -4.349 26.280 1.00 47.50 98 LEU A C 1
ATOM 773 O O . LEU A 1 98 ? -27.056 -4.384 25.106 1.00 47.50 98 LEU A O 1
ATOM 777 N N . PRO A 1 99 ? -25.469 -4.813 26.653 1.00 50.50 99 PRO A N 1
ATOM 778 C CA . PRO A 1 99 ? -24.564 -5.523 25.762 1.00 50.50 99 PRO A CA 1
ATOM 779 C C . PRO A 1 99 ? -24.833 -7.025 25.866 1.00 50.50 99 PRO A C 1
ATOM 781 O O . PRO A 1 99 ? -24.583 -7.617 26.913 1.00 50.50 99 PRO A O 1
ATOM 784 N N . GLU A 1 100 ? -25.294 -7.668 24.795 1.00 40.47 100 GLU A N 1
ATOM 785 C CA . GLU A 1 100 ? -25.456 -9.122 24.821 1.00 40.47 100 GLU A CA 1
ATOM 786 C C . GLU A 1 100 ? -25.064 -9.779 23.490 1.00 40.47 100 GLU A C 1
ATOM 788 O O . GLU A 1 100 ? -25.738 -9.669 22.473 1.00 40.47 100 GLU A O 1
ATOM 793 N N . GLN A 1 101 ? -23.895 -10.427 23.542 1.00 53.94 101 GLN A N 1
ATOM 794 C CA . GLN A 1 101 ? -23.673 -11.800 23.080 1.00 53.94 101 GLN A CA 1
ATOM 795 C C . GLN A 1 101 ? -24.066 -12.118 21.626 1.00 53.94 101 GLN A C 1
ATOM 797 O O . GLN A 1 101 ? -25.169 -12.571 21.340 1.00 53.94 101 GLN A O 1
ATOM 802 N N . LEU A 1 102 ? -23.091 -12.045 20.717 1.00 45.19 102 LEU A N 1
ATOM 803 C CA . LEU A 1 102 ? -23.147 -12.751 19.432 1.00 45.19 102 LEU A CA 1
ATOM 804 C C . LEU A 1 102 ? -21.804 -13.433 19.137 1.00 45.19 102 LEU A C 1
ATOM 806 O O . LEU A 1 102 ? -21.084 -13.086 18.210 1.00 45.19 102 LEU A O 1
ATOM 810 N N . TYR A 1 103 ? -21.485 -14.435 19.954 1.00 48.25 103 TYR A N 1
ATOM 811 C CA . TYR A 1 103 ? -20.704 -15.590 19.516 1.00 48.25 103 TYR A CA 1
ATOM 812 C C . TYR A 1 103 ? -21.393 -16.843 20.059 1.00 48.25 103 TYR A C 1
ATOM 814 O O . TYR A 1 103 ? -21.397 -17.040 21.275 1.00 48.25 103 TYR A O 1
ATOM 822 N N . PRO A 1 104 ? -21.985 -17.704 19.213 1.00 48.28 104 PRO A N 1
ATOM 823 C CA . PRO A 1 104 ? -22.385 -19.021 19.667 1.00 48.28 104 PRO A CA 1
ATOM 824 C C . PRO A 1 104 ? -21.125 -19.850 19.929 1.00 48.28 104 PRO A C 1
ATOM 826 O O . PRO A 1 104 ? -20.499 -20.392 19.019 1.00 48.28 104 PRO A O 1
ATOM 829 N N . ALA A 1 105 ? -20.769 -19.960 21.207 1.00 47.53 105 ALA A N 1
ATOM 830 C CA . ALA A 1 105 ? -20.013 -21.083 21.727 1.00 47.53 105 ALA A CA 1
ATOM 831 C C . ALA A 1 105 ? -20.929 -22.320 21.730 1.00 47.53 105 ALA A C 1
ATOM 833 O O . ALA A 1 105 ? -21.583 -22.624 22.720 1.00 47.53 105 ALA A O 1
ATOM 834 N N . ALA A 1 106 ? -20.986 -23.026 20.603 1.00 47.59 106 ALA A N 1
ATOM 835 C CA . ALA A 1 106 ? -21.328 -24.445 20.584 1.00 47.59 106 ALA A CA 1
ATOM 836 C C . ALA A 1 106 ? -19.988 -25.186 20.453 1.00 47.59 106 ALA A C 1
ATOM 838 O O . ALA A 1 106 ? -19.425 -25.307 19.371 1.00 47.59 106 ALA A O 1
ATOM 839 N N . LEU A 1 107 ? -19.294 -25.477 21.554 1.00 46.22 107 LEU A N 1
ATOM 840 C CA . LEU A 1 107 ? -19.606 -26.592 22.451 1.00 46.22 107 LEU A CA 1
ATOM 841 C C . LEU A 1 107 ? -19.893 -27.880 21.666 1.00 46.22 107 LEU A C 1
ATOM 843 O O . LEU A 1 107 ? -20.955 -28.479 21.782 1.00 46.22 107 LEU A O 1
ATOM 847 N N . ARG A 1 108 ? -18.917 -28.339 20.877 1.00 45.72 108 ARG A N 1
ATOM 848 C CA . ARG A 1 108 ? -18.844 -29.752 20.492 1.00 45.72 108 ARG A CA 1
ATOM 849 C C . ARG A 1 108 ? -18.177 -30.532 21.630 1.00 45.72 108 ARG A C 1
ATOM 851 O O . ARG A 1 108 ? -17.049 -30.996 21.510 1.00 45.72 108 ARG A O 1
ATOM 858 N N . GLY A 1 109 ? -18.872 -30.574 22.763 1.00 42.62 109 GLY A N 1
ATOM 859 C CA . GLY A 1 109 ? -18.647 -31.517 23.849 1.00 42.62 109 GLY A CA 1
ATOM 860 C C . GLY A 1 109 ? -19.733 -32.576 23.760 1.00 42.62 109 GLY A C 1
ATOM 861 O O . GLY A 1 109 ? -20.774 -32.437 24.386 1.00 42.62 109 GLY A O 1
ATOM 862 N N . ASP A 1 110 ? -19.506 -33.585 22.925 1.00 44.84 110 ASP A N 1
ATOM 863 C CA . ASP A 1 110 ? -20.305 -34.807 22.908 1.00 44.84 110 ASP A CA 1
ATOM 864 C C . ASP A 1 110 ? -19.665 -35.763 23.924 1.00 44.84 110 ASP A C 1
ATOM 866 O O . ASP A 1 110 ? -18.663 -36.422 23.650 1.00 44.84 110 ASP A O 1
ATOM 870 N N . LEU A 1 111 ? -20.167 -35.716 25.157 1.00 49.47 111 LEU A N 1
ATOM 871 C CA . LEU A 1 111 ? -19.966 -36.749 26.166 1.00 49.47 111 LEU A CA 1
ATOM 872 C C . LEU A 1 111 ? -21.337 -37.361 26.423 1.00 49.47 111 LEU A C 1
ATOM 874 O O . LEU A 1 111 ? -22.163 -36.782 27.123 1.00 49.47 111 LEU A O 1
ATOM 878 N N . GLY A 1 112 ? -21.559 -38.529 25.836 1.00 44.19 112 GLY A N 1
ATOM 879 C CA . GLY A 1 112 ? -22.768 -39.314 26.019 1.00 44.19 112 GLY A CA 1
ATOM 880 C C . GLY A 1 112 ? -22.531 -40.740 25.556 1.00 44.19 112 GLY A C 1
ATOM 881 O O . GLY A 1 112 ? -23.094 -41.168 24.557 1.00 44.19 112 GLY A O 1
ATOM 882 N N . GLY A 1 113 ? -21.653 -41.458 26.259 1.00 44.06 113 GLY A N 1
ATOM 883 C CA . GLY A 1 113 ? -21.705 -42.910 26.228 1.00 44.06 113 GLY A CA 1
ATOM 884 C C . GLY A 1 113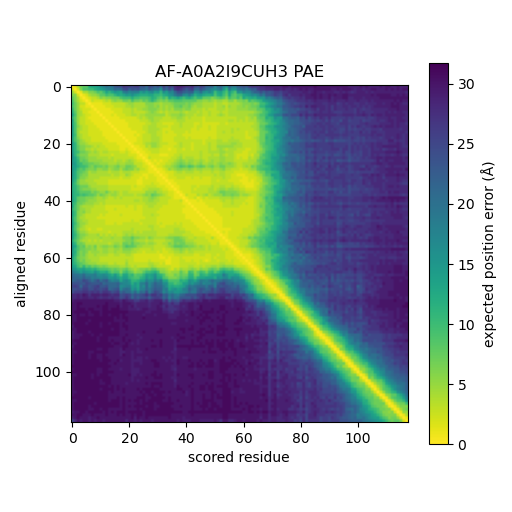 ? -23.004 -43.355 26.889 1.00 44.06 113 GLY A C 1
ATOM 885 O O . GLY A 1 113 ? -23.254 -42.988 28.035 1.00 44.06 113 GLY A O 1
ATOM 886 N N . ASP A 1 114 ? -23.793 -44.142 26.173 1.00 49.38 114 ASP A N 1
ATOM 887 C CA . ASP A 1 114 ? -24.681 -45.118 26.782 1.00 49.38 114 ASP A CA 1
ATOM 888 C C . ASP A 1 114 ? -24.557 -46.438 26.023 1.00 49.38 114 ASP A C 1
ATOM 890 O O . ASP A 1 114 ? -24.258 -46.495 24.828 1.00 49.38 114 ASP A O 1
ATOM 894 N N . VAL A 1 115 ? -24.658 -47.484 26.817 1.00 50.25 115 VAL A N 1
ATOM 895 C CA . VAL A 1 115 ? -24.366 -48.884 26.567 1.00 50.25 115 VAL A CA 1
ATOM 896 C C . VAL A 1 115 ? -25.659 -49.612 26.176 1.00 50.25 115 VAL A C 1
ATOM 898 O O . VAL A 1 115 ? -26.731 -49.227 26.618 1.00 50.25 115 VAL A O 1
ATOM 901 N N . ASP A 1 116 ? -25.510 -50.716 25.438 1.00 42.03 116 ASP A N 1
ATOM 902 C CA . ASP A 1 116 ? -26.455 -51.847 25.321 1.00 42.03 116 ASP A CA 1
ATOM 903 C C . ASP A 1 116 ? -27.705 -51.737 24.409 1.00 42.03 116 ASP A C 1
ATOM 905 O O . ASP A 1 116 ? -28.642 -50.994 24.678 1.00 42.03 116 ASP A O 1
ATOM 909 N N . ASP A 1 117 ? -27.729 -52.543 23.333 1.00 47.03 117 ASP A N 1
ATOM 910 C CA . ASP A 1 117 ? -28.707 -53.636 23.089 1.00 47.03 117 ASP A CA 1
ATOM 911 C C . ASP A 1 117 ? -28.582 -54.145 21.631 1.00 47.03 117 ASP A C 1
ATOM 913 O O . ASP A 1 117 ? -29.089 -53.510 20.702 1.00 47.03 117 ASP A O 1
ATOM 917 N N . ARG A 1 118 ? -27.853 -55.265 21.457 1.00 45.84 118 ARG A N 1
ATOM 918 C CA . ARG A 1 118 ? -28.037 -56.419 20.532 1.00 45.84 118 ARG A CA 1
ATOM 919 C C . ARG A 1 118 ? -26.760 -57.039 19.971 1.00 45.84 118 ARG A C 1
ATOM 921 O O . ARG A 1 118 ? -25.988 -56.337 19.283 1.00 45.84 118 ARG A O 1
#

Secondary structure (DSSP, 8-state):
--HHHHHHHHHHHHHHHHHHTT-EEEEETTEEEEEE-TT-HHHHHHHHHHHHHH-TT--EEEEE----PPPPPPS------------PPP----------------------------

Nearest PDB structures (foldseek):
  4qo6-assembly1_A  TM=5.68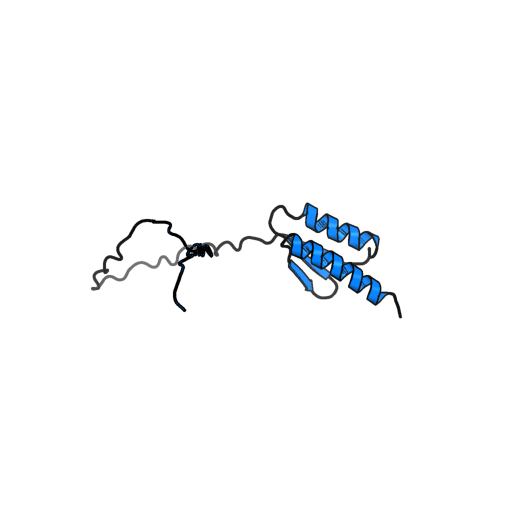7E-01  e=6.220E-02  Chlamydia trachomatis D/UW-3/CX
  6tm4-assembly1_AAA  TM=5.331E-01  e=9.871E-01  Streptomyces sp. Tu 6176
  6tm4-assembly1_BBB  TM=4.565E-01  e=5.756E-01  Streptomyces sp. Tu 6176
  6six-assembly1_B  TM=5.186E-01  e=8.064E-01  Streptomyces sp. Tu 6176
  6wuq-assembly1_B  TM=5.135E-01  e=1.383E+00  Streptomyces sp.

Sequence (118 aa):
MSGDDGRQAAWAAARQQLVALGCYVDRIGPTWWVVFPRGWEAPARQVVEEFKQHYPDQQVEFREKQPVLPPPPLPGKDEQPKPSDSVPPVPFSAAPLLPEQLYPAALRGDLGGDVDDR

Organism: NCBI:txid200253

pLDDT: mean 71.11, std 18.64, range [40.47, 93.38]

Radius of gyration: 29.07 Å; Cα contacts (8 Å, |Δi|>4): 80; chains: 1; bounding box: 68×88×50 Å

Solvent-accessible surface area (backbone atoms only — not comparable to full-atom values): 8121 Å² total; per-residue (Å²): 141,70,72,60,62,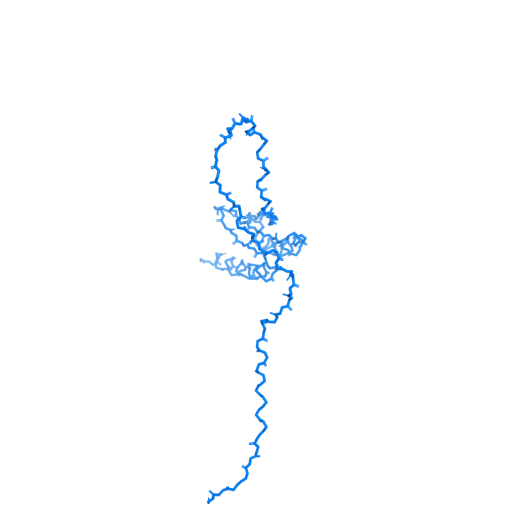59,49,51,52,53,46,51,54,42,49,50,54,35,44,75,71,65,26,48,78,49,74,63,86,83,34,33,36,43,34,23,49,81,92,38,59,67,67,50,46,51,47,50,50,60,51,31,75,81,41,72,86,64,47,72,46,83,38,70,55,71,80,85,67,77,78,77,81,76,84,73,91,82,76,85,87,83,84,87,81,91,78,86,79,76,82,79,76,86,75,80,94,78,92,78,87,91,72,89,82,74,79,89,74,87,83,78,91,82,82,89,94,134

Mean predicted aligned error: 18.23 Å